Protein AF-A0A420WJ70-F1 (afdb_monomer)

Structure (mmCIF, N/CA/C/O backbone):
data_AF-A0A420WJ70-F1
#
_entry.id   AF-A0A420WJ70-F1
#
loop_
_atom_site.group_PDB
_atom_site.id
_atom_site.type_symbol
_atom_site.label_atom_id
_atom_site.label_alt_id
_atom_site.label_comp_id
_atom_site.label_asym_id
_atom_site.label_entity_id
_atom_site.label_seq_id
_atom_site.pdbx_PDB_ins_code
_atom_site.Cartn_x
_atom_site.Cartn_y
_atom_site.Cartn_z
_atom_site.occupancy
_atom_site.B_iso_or_equiv
_atom_site.auth_seq_id
_atom_site.auth_comp_id
_atom_site.auth_asym_id
_atom_site.auth_atom_id
_atom_site.pdbx_PDB_model_num
ATOM 1 N N . MET A 1 1 ? 88.464 33.696 -73.640 1.00 41.56 1 MET A N 1
ATOM 2 C CA . MET A 1 1 ? 88.488 33.780 -72.164 1.00 41.56 1 MET A CA 1
ATOM 3 C C . MET A 1 1 ? 87.219 33.124 -71.632 1.00 41.56 1 MET A C 1
ATOM 5 O O . MET A 1 1 ? 86.162 33.458 -72.138 1.00 41.56 1 MET A O 1
ATOM 9 N N . ARG A 1 2 ? 87.361 32.257 -70.619 1.00 42.28 2 ARG A N 1
ATOM 10 C CA . ARG A 1 2 ? 86.340 31.774 -69.661 1.00 42.28 2 ARG A CA 1
ATOM 11 C C . ARG A 1 2 ? 85.306 30.688 -70.054 1.00 42.28 2 ARG A C 1
ATOM 13 O O . ARG A 1 2 ? 84.309 30.924 -70.716 1.00 42.28 2 ARG A O 1
ATOM 20 N N . TYR A 1 3 ? 85.628 29.510 -69.516 1.00 51.59 3 TYR A N 1
ATOM 21 C CA . TYR A 1 3 ? 84.867 28.415 -68.893 1.00 51.59 3 TYR A CA 1
ATOM 22 C C . TYR A 1 3 ? 83.420 28.668 -68.387 1.00 51.59 3 TYR A C 1
ATOM 24 O O . TYR A 1 3 ? 83.195 29.685 -67.738 1.00 51.59 3 TYR A O 1
ATOM 32 N N . THR A 1 4 ? 82.561 27.665 -68.692 1.00 59.12 4 THR A N 1
ATOM 33 C CA . THR A 1 4 ? 81.384 26.967 -68.053 1.00 59.12 4 THR A CA 1
ATOM 34 C C . THR A 1 4 ? 80.723 27.545 -66.774 1.00 59.12 4 THR A C 1
ATOM 36 O O . THR A 1 4 ? 81.317 28.453 -66.203 1.00 59.12 4 THR A O 1
ATOM 39 N N . PRO A 1 5 ? 79.586 27.037 -66.208 1.00 64.69 5 PRO A N 1
ATOM 40 C CA . PRO A 1 5 ? 78.731 25.838 -66.461 1.00 64.69 5 PRO A CA 1
ATOM 41 C C . PRO A 1 5 ? 77.197 26.166 -66.431 1.00 64.69 5 PRO A C 1
ATOM 43 O O . PRO A 1 5 ? 76.843 27.337 -66.436 1.00 64.69 5 PRO A O 1
ATOM 46 N N . GLN A 1 6 ? 76.223 25.244 -66.537 1.00 59.66 6 GLN A N 1
ATOM 47 C CA . GLN A 1 6 ? 75.488 24.521 -65.457 1.00 59.66 6 GLN A CA 1
ATOM 48 C C . GLN A 1 6 ? 74.285 23.814 -66.148 1.00 59.66 6 GLN A C 1
ATOM 50 O O . GLN A 1 6 ? 73.616 24.442 -66.963 1.00 59.66 6 GLN A O 1
ATOM 55 N N . MET A 1 7 ? 74.146 22.483 -66.092 1.00 48.78 7 MET A N 1
ATOM 56 C CA . MET A 1 7 ? 73.351 21.691 -65.126 1.00 48.78 7 MET A CA 1
ATOM 57 C C . MET A 1 7 ? 71.828 21.934 -65.181 1.00 48.78 7 MET A C 1
ATOM 59 O O . MET A 1 7 ? 71.351 23.020 -64.876 1.00 48.78 7 MET A O 1
ATOM 63 N N . ASN A 1 8 ? 71.121 20.868 -65.582 1.00 62.47 8 ASN A N 1
ATOM 64 C CA . ASN A 1 8 ? 69.791 20.402 -65.162 1.00 62.47 8 ASN A CA 1
ATOM 65 C C . ASN A 1 8 ? 69.025 21.273 -64.141 1.00 62.47 8 ASN A C 1
ATOM 67 O O . ASN A 1 8 ? 69.579 21.627 -63.109 1.00 62.47 8 ASN A O 1
ATOM 71 N N . GLU A 1 9 ? 67.719 21.476 -64.351 1.00 56.88 9 GLU A N 1
ATOM 72 C CA . GLU A 1 9 ? 66.662 20.840 -63.539 1.00 56.88 9 GLU A CA 1
ATOM 73 C C . GLU A 1 9 ? 65.259 21.432 -63.799 1.00 56.88 9 GLU A C 1
ATOM 75 O O . GLU A 1 9 ? 65.038 22.638 -63.787 1.00 56.88 9 GLU A O 1
ATOM 80 N N . VAL A 1 10 ? 64.308 20.512 -63.997 1.00 58.50 10 VAL A N 1
ATOM 81 C CA . VAL A 1 10 ? 62.991 20.493 -63.341 1.00 58.50 10 VAL A CA 1
ATOM 82 C C . VAL A 1 10 ? 62.084 21.708 -63.579 1.00 58.50 10 VAL A C 1
ATOM 84 O O . VAL A 1 10 ? 62.056 22.670 -62.817 1.00 58.50 10 VAL A O 1
ATOM 87 N N . HIS A 1 11 ? 61.193 21.580 -64.566 1.00 54.12 11 HIS A N 1
ATOM 88 C CA . HIS A 1 11 ? 59.910 22.278 -64.507 1.00 54.12 11 HIS A CA 1
ATOM 89 C C . HIS A 1 11 ? 58.962 21.450 -63.629 1.00 54.12 11 HIS A C 1
ATOM 91 O O . HIS A 1 11 ? 58.308 20.510 -64.083 1.00 54.12 11 HIS A O 1
ATOM 97 N N . SER A 1 12 ? 58.977 21.750 -62.334 1.00 60.62 12 SER A N 1
ATOM 98 C CA . SER A 1 12 ? 58.150 21.143 -61.298 1.00 60.62 12 SER A CA 1
ATOM 99 C C . SER A 1 12 ? 56.678 21.489 -61.519 1.00 60.62 12 SER A C 1
ATOM 101 O O . SER A 1 12 ? 56.218 22.611 -61.316 1.00 60.62 12 SER A O 1
ATOM 103 N N . SER A 1 13 ? 55.920 20.481 -61.934 1.00 54.00 13 SER A N 1
ATOM 104 C CA . SER A 1 13 ? 54.468 20.491 -61.939 1.00 54.00 13 SER A CA 1
ATOM 105 C C . SER A 1 13 ? 53.916 20.587 -60.512 1.00 54.00 13 SER A C 1
ATOM 107 O O . SER A 1 13 ? 54.170 19.719 -59.683 1.00 54.00 13 SER A O 1
ATOM 109 N N . GLN A 1 14 ? 53.081 21.607 -60.311 1.00 61.00 14 GLN A N 1
ATOM 110 C CA . GLN A 1 14 ? 51.854 21.565 -59.513 1.00 61.00 14 GLN A CA 1
ATOM 111 C C . GLN A 1 14 ? 52.014 21.333 -57.998 1.00 61.00 14 GLN A C 1
ATOM 113 O O . GLN A 1 14 ? 51.981 20.216 -57.490 1.00 61.00 14 GLN A O 1
ATOM 118 N N . PHE A 1 15 ? 52.053 22.438 -57.248 1.00 59.31 15 PHE A N 1
ATOM 119 C CA . PHE A 1 15 ? 51.666 22.446 -55.839 1.00 59.31 15 PHE A CA 1
ATOM 120 C C . PHE A 1 15 ? 50.221 21.931 -55.699 1.00 59.31 15 PHE A C 1
ATOM 122 O O . PHE A 1 15 ? 49.286 22.574 -56.175 1.00 59.31 15 PHE A O 1
ATOM 129 N N . ALA A 1 16 ? 50.034 20.788 -55.035 1.00 57.56 16 ALA A N 1
ATOM 130 C CA . ALA A 1 16 ? 48.737 20.312 -54.558 1.00 57.56 16 ALA A CA 1
ATOM 131 C C . ALA A 1 16 ? 48.705 20.414 -53.017 1.00 57.56 16 ALA A C 1
ATOM 133 O O . ALA A 1 16 ? 49.600 19.880 -52.356 1.00 57.56 16 ALA A O 1
ATOM 134 N N . PRO A 1 17 ? 47.723 21.116 -52.422 1.00 54.16 17 PRO A N 1
ATOM 135 C CA . PRO A 1 17 ? 47.683 21.366 -50.987 1.00 54.16 17 PRO A CA 1
ATOM 136 C C . PRO A 1 17 ? 47.175 20.135 -50.222 1.00 54.16 17 PRO A C 1
ATOM 138 O O . PRO A 1 17 ? 46.242 19.474 -50.659 1.00 54.16 17 PRO A O 1
ATOM 141 N N . ILE A 1 18 ? 47.783 19.862 -49.061 1.00 56.94 18 ILE A N 1
ATOM 142 C CA . ILE A 1 18 ? 47.171 19.324 -47.823 1.00 56.94 18 ILE A CA 1
ATOM 143 C C . ILE A 1 18 ? 45.966 18.371 -48.031 1.00 56.94 18 ILE A C 1
ATOM 145 O O . ILE A 1 18 ? 44.888 18.574 -47.478 1.00 56.94 18 ILE A O 1
ATOM 149 N N . ALA A 1 19 ? 46.129 17.297 -48.803 1.00 55.12 19 ALA A N 1
ATOM 150 C CA . ALA A 1 19 ? 45.061 16.319 -49.052 1.00 55.12 19 ALA A CA 1
ATOM 151 C C . ALA A 1 19 ? 45.252 15.002 -48.277 1.00 55.12 19 ALA A C 1
ATOM 153 O O . ALA A 1 19 ? 44.762 13.960 -48.699 1.00 55.12 19 ALA A O 1
ATOM 154 N N . ILE A 1 20 ? 45.968 15.018 -47.146 1.00 54.31 20 ILE A N 1
ATOM 155 C CA . ILE A 1 20 ? 46.227 13.794 -46.358 1.00 54.31 20 ILE A CA 1
ATOM 156 C C . ILE A 1 20 ? 45.190 13.581 -45.232 1.00 54.31 20 ILE A C 1
ATOM 158 O O . ILE A 1 20 ? 45.104 12.494 -44.672 1.00 54.31 20 ILE A O 1
ATOM 162 N N . VAL A 1 21 ? 44.304 14.544 -44.943 1.00 56.72 21 VAL A N 1
ATOM 163 C CA . VAL A 1 21 ? 43.316 14.392 -43.846 1.00 56.72 21 VAL A CA 1
ATOM 164 C C . VAL A 1 21 ? 41.991 13.736 -44.286 1.00 56.72 21 VAL A C 1
ATOM 166 O O . VAL A 1 21 ? 41.242 13.222 -43.460 1.00 56.72 21 VAL A O 1
ATOM 169 N N . SER A 1 22 ? 41.683 13.662 -45.582 1.00 54.38 22 SER A N 1
ATOM 170 C CA . SER A 1 22 ? 40.338 13.282 -46.057 1.00 54.38 22 SER A CA 1
ATOM 171 C C . SER A 1 22 ? 40.152 11.795 -46.402 1.00 54.38 22 SER A C 1
ATOM 173 O O . SER A 1 22 ? 39.109 11.410 -46.929 1.00 54.38 22 SER A O 1
ATOM 175 N N . GLY A 1 23 ? 41.135 10.933 -46.119 1.00 57.59 23 GLY A N 1
ATOM 176 C CA . GLY A 1 23 ? 41.082 9.514 -46.502 1.00 57.59 23 GLY A CA 1
ATOM 177 C C . GLY A 1 23 ? 40.291 8.607 -45.552 1.00 57.59 23 GLY A C 1
ATOM 178 O O . GLY A 1 23 ? 39.759 7.586 -45.984 1.00 57.59 23 GLY A O 1
ATOM 179 N N . PHE A 1 24 ? 40.180 8.970 -44.271 1.00 54.72 24 PHE A N 1
ATOM 180 C CA . PHE A 1 24 ? 39.629 8.077 -43.240 1.00 54.72 24 PHE A CA 1
ATOM 181 C C . PHE A 1 24 ? 38.097 8.181 -43.068 1.00 54.72 24 PHE A C 1
ATOM 183 O O . PHE A 1 24 ? 37.473 7.321 -42.455 1.00 54.72 24 PHE A O 1
ATOM 190 N N . PHE A 1 25 ? 37.457 9.200 -43.655 1.00 54.91 25 PHE A N 1
ATOM 191 C CA . PHE A 1 25 ? 36.035 9.524 -43.445 1.00 54.91 25 PHE A CA 1
ATOM 192 C C . PHE A 1 25 ? 35.078 8.993 -44.528 1.00 54.91 25 PHE A C 1
ATOM 194 O O . PHE A 1 25 ? 33.876 9.229 -44.439 1.00 54.91 25 PHE A O 1
ATOM 201 N N . ARG A 1 26 ? 35.560 8.278 -45.555 1.00 58.81 26 ARG A N 1
ATOM 202 C CA . ARG A 1 26 ? 34.745 8.005 -46.756 1.00 58.81 26 ARG A CA 1
ATOM 203 C C . ARG A 1 26 ? 33.598 7.002 -46.554 1.00 58.81 26 ARG A C 1
ATOM 205 O O . ARG A 1 26 ? 32.591 7.124 -47.241 1.00 58.81 26 ARG A O 1
ATOM 212 N N . ASN A 1 27 ? 33.697 6.068 -45.600 1.00 58.16 27 ASN A N 1
ATOM 213 C CA . ASN A 1 27 ? 32.691 5.001 -45.430 1.00 58.16 27 ASN A CA 1
ATOM 214 C C . ASN A 1 27 ? 32.088 4.893 -44.019 1.00 58.16 27 ASN A C 1
ATOM 216 O O . ASN A 1 27 ? 31.221 4.045 -43.792 1.00 58.16 27 ASN A O 1
ATOM 220 N N . VAL A 1 28 ? 32.486 5.746 -43.071 1.00 63.75 28 VAL A N 1
ATOM 221 C CA . VAL A 1 28 ? 31.776 5.827 -41.790 1.00 63.75 28 VAL A CA 1
ATOM 222 C C . VAL A 1 28 ? 30.488 6.591 -42.040 1.00 63.75 28 VAL A C 1
ATOM 224 O O . VAL A 1 28 ? 30.491 7.793 -42.300 1.00 63.75 28 VAL A O 1
ATOM 227 N N . ARG A 1 29 ? 29.363 5.878 -41.975 1.00 75.19 29 ARG A N 1
ATOM 228 C CA . ARG A 1 29 ? 28.033 6.483 -42.002 1.00 75.19 29 ARG A CA 1
ATOM 229 C C . ARG A 1 29 ? 27.813 7.167 -40.653 1.00 75.19 29 ARG A C 1
ATOM 231 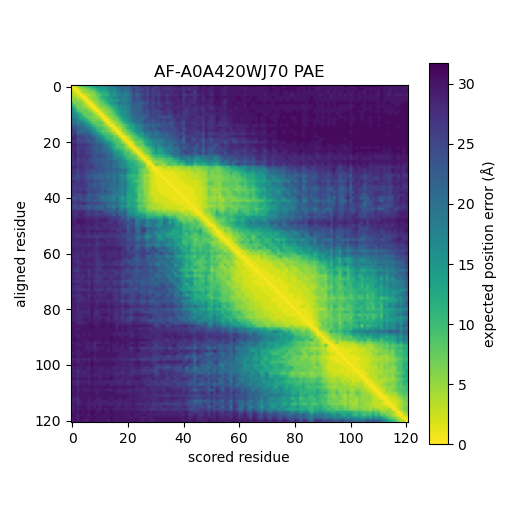O O . ARG A 1 29 ? 27.080 6.658 -39.819 1.00 75.19 29 ARG A O 1
ATOM 238 N N . TRP A 1 30 ? 28.458 8.311 -40.436 1.00 83.62 30 TRP A N 1
ATOM 239 C CA . TRP A 1 30 ? 28.259 9.205 -39.291 1.00 83.62 30 TRP A CA 1
ATOM 240 C C . TRP A 1 30 ? 26.804 9.339 -38.824 1.00 83.62 30 TRP A C 1
ATOM 242 O O . TRP A 1 30 ? 26.588 9.260 -37.616 1.00 83.62 30 TRP A O 1
ATOM 252 N N . PRO A 1 31 ? 25.792 9.440 -39.714 1.00 84.50 31 PRO A N 1
ATOM 253 C CA . PRO A 1 31 ? 24.398 9.420 -39.273 1.00 84.50 31 PRO A CA 1
ATOM 254 C C . PRO A 1 31 ? 24.001 8.133 -38.536 1.00 84.50 31 PRO A C 1
ATOM 256 O O . PRO A 1 31 ? 23.274 8.201 -37.556 1.00 84.50 31 PRO A O 1
ATOM 259 N N . VAL A 1 32 ? 24.496 6.964 -38.952 1.00 88.19 32 VAL A N 1
ATOM 260 C CA . VAL A 1 32 ? 24.205 5.678 -38.293 1.00 88.19 32 VAL A CA 1
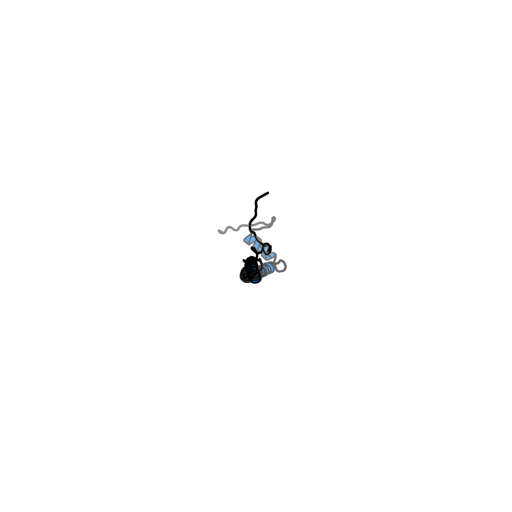ATOM 261 C C . VAL A 1 32 ? 24.803 5.644 -36.890 1.00 88.19 32 VAL A C 1
ATOM 263 O O . VAL A 1 32 ? 24.119 5.255 -35.951 1.00 88.19 32 VAL A O 1
ATOM 266 N N . LEU A 1 33 ? 26.045 6.107 -36.724 1.00 89.62 33 LEU A N 1
ATOM 267 C CA . LEU A 1 33 ? 26.672 6.182 -35.402 1.00 89.62 33 LEU A CA 1
ATOM 268 C C . LEU A 1 33 ? 25.959 7.182 -34.487 1.00 89.62 33 LEU A C 1
ATOM 270 O O . LEU A 1 33 ? 25.727 6.877 -33.323 1.00 89.62 33 LEU A O 1
ATOM 274 N N . ALA A 1 34 ? 25.564 8.344 -35.010 1.00 90.25 34 ALA A N 1
ATOM 275 C CA . ALA A 1 34 ? 24.806 9.332 -34.247 1.00 90.25 34 ALA A CA 1
ATOM 276 C C . ALA A 1 34 ? 23.451 8.774 -33.781 1.00 90.25 34 ALA A C 1
ATOM 278 O O . ALA A 1 34 ? 23.089 8.922 -32.615 1.00 90.25 34 ALA A O 1
ATOM 279 N N . ILE A 1 35 ? 22.737 8.074 -34.670 1.00 91.50 35 ILE A N 1
ATOM 280 C CA . ILE A 1 35 ? 21.461 7.425 -34.357 1.00 91.50 35 ILE A CA 1
ATOM 281 C C . ILE A 1 35 ? 21.654 6.310 -33.322 1.00 91.50 35 ILE A C 1
ATOM 283 O O . ILE A 1 35 ? 20.914 6.262 -32.343 1.00 91.50 35 ILE A O 1
ATOM 287 N N . CYS A 1 36 ? 22.661 5.445 -33.478 1.00 93.56 36 CYS A N 1
ATOM 288 C CA . CYS A 1 36 ? 22.959 4.400 -32.495 1.00 93.56 36 CYS A CA 1
ATOM 289 C C . CYS A 1 36 ? 23.255 4.985 -31.110 1.00 93.56 36 CYS A C 1
ATOM 291 O O . CYS A 1 36 ? 22.683 4.528 -30.123 1.00 93.56 36 CYS A O 1
ATOM 293 N N . THR A 1 37 ? 24.095 6.017 -31.027 1.00 93.50 37 THR A N 1
ATOM 294 C CA . THR A 1 37 ? 24.415 6.681 -29.756 1.00 93.50 37 THR A CA 1
ATOM 295 C C . THR A 1 37 ? 23.180 7.323 -29.126 1.00 93.50 37 THR A C 1
ATOM 297 O O . THR A 1 37 ? 22.977 7.193 -27.921 1.00 93.50 37 THR A O 1
ATOM 300 N N . LEU A 1 38 ? 22.314 7.952 -29.929 1.00 93.50 38 LEU A N 1
ATOM 301 C CA . LEU A 1 38 ? 21.043 8.506 -29.458 1.00 93.50 38 LEU A CA 1
ATOM 302 C C . LEU A 1 38 ? 20.128 7.417 -28.883 1.00 93.50 38 LEU A C 1
ATOM 304 O O . LEU A 1 38 ? 19.569 7.605 -27.805 1.00 93.50 38 LEU A O 1
ATOM 308 N N . TYR A 1 39 ? 19.997 6.274 -29.562 1.00 92.44 39 TYR A N 1
ATOM 309 C CA . TYR A 1 39 ? 19.190 5.154 -29.070 1.00 92.44 39 TYR A CA 1
ATOM 310 C C . TYR A 1 39 ? 19.741 4.565 -27.774 1.00 92.44 39 TYR A C 1
ATOM 312 O O . TYR A 1 39 ? 18.962 4.278 -26.871 1.00 92.44 39 TYR A O 1
ATOM 320 N N . VAL A 1 40 ? 21.062 4.418 -27.650 1.00 92.88 40 VAL A N 1
ATOM 321 C CA . VAL A 1 40 ? 21.695 3.946 -26.408 1.00 92.88 40 VAL A CA 1
ATOM 322 C C . VAL A 1 40 ? 21.446 4.931 -25.266 1.00 92.88 40 VAL A C 1
ATOM 324 O O . VAL A 1 40 ? 21.059 4.518 -24.175 1.00 92.88 40 VAL A O 1
ATOM 327 N N . TYR A 1 41 ? 21.607 6.231 -25.523 1.00 88.56 41 TYR A N 1
ATOM 328 C CA . TYR A 1 41 ? 21.338 7.284 -24.544 1.00 88.56 41 TYR A CA 1
ATOM 329 C C . TYR A 1 41 ? 19.871 7.284 -24.093 1.00 88.56 41 TYR A C 1
ATOM 331 O O . TYR A 1 41 ? 19.584 7.321 -22.894 1.00 88.56 41 TYR A O 1
ATOM 339 N N . LEU A 1 42 ? 18.943 7.180 -25.047 1.00 87.81 42 LEU A N 1
ATOM 340 C CA . LEU A 1 42 ? 17.514 7.136 -24.766 1.00 87.81 42 LEU A CA 1
ATOM 341 C C . LEU A 1 42 ? 17.126 5.857 -24.019 1.00 87.81 42 LEU A C 1
ATOM 343 O O . LEU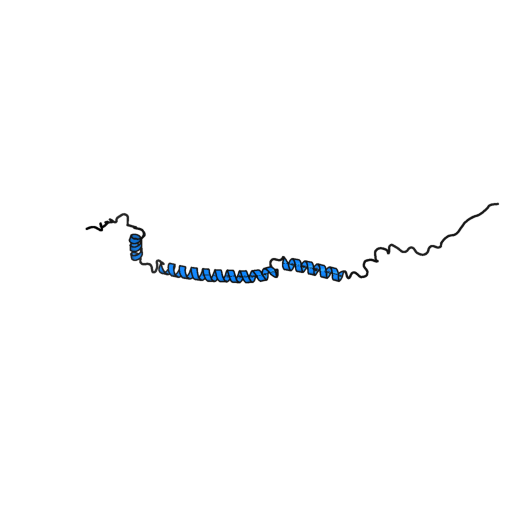 A 1 42 ? 16.355 5.937 -23.072 1.00 87.81 42 LEU A O 1
ATOM 347 N N . ALA A 1 43 ? 17.674 4.699 -24.395 1.00 85.06 43 ALA A N 1
ATOM 348 C CA . ALA A 1 43 ? 17.431 3.434 -23.708 1.00 85.06 43 ALA A CA 1
ATOM 349 C C . ALA A 1 43 ? 17.923 3.488 -22.255 1.00 85.06 43 ALA A C 1
ATOM 351 O O . ALA A 1 43 ? 17.175 3.142 -21.346 1.00 85.06 43 ALA A O 1
ATOM 352 N N . PHE A 1 44 ? 19.136 3.998 -22.018 1.00 84.69 44 PHE A N 1
ATOM 353 C CA . PHE A 1 44 ? 19.659 4.204 -20.667 1.00 84.69 44 PHE A CA 1
ATOM 354 C C . PHE A 1 44 ? 18.725 5.094 -19.833 1.00 84.69 44 PHE A C 1
ATOM 356 O O . PHE A 1 44 ? 18.295 4.704 -18.749 1.00 84.69 44 PHE A O 1
ATOM 363 N N . HIS A 1 45 ? 18.322 6.251 -20.364 1.00 81.00 45 HIS A N 1
ATOM 364 C CA . HIS A 1 45 ? 17.424 7.160 -19.649 1.00 81.00 45 HIS A CA 1
ATOM 365 C C . HIS A 1 45 ? 15.991 6.629 -19.491 1.00 81.00 45 HIS A C 1
ATOM 367 O O . HIS A 1 45 ? 15.360 6.898 -18.470 1.00 81.00 45 HIS A O 1
ATOM 373 N N . ALA A 1 46 ? 15.482 5.848 -20.444 1.00 76.75 46 ALA A N 1
ATOM 374 C CA . ALA A 1 46 ? 14.183 5.184 -20.344 1.00 76.75 46 ALA A CA 1
ATOM 375 C C . ALA A 1 46 ? 14.172 4.090 -19.265 1.00 76.75 46 ALA A C 1
ATOM 377 O O . ALA A 1 46 ? 13.118 3.791 -18.711 1.00 76.75 46 ALA A O 1
ATOM 378 N N . LEU A 1 47 ? 15.331 3.508 -18.941 1.00 68.31 47 LEU A N 1
ATOM 379 C CA . LEU A 1 47 ? 15.481 2.568 -17.830 1.00 68.31 47 LEU A CA 1
ATOM 380 C C . LEU A 1 47 ? 15.734 3.283 -16.491 1.00 68.31 47 LEU A C 1
ATOM 382 O O . LEU A 1 47 ? 15.283 2.797 -15.458 1.00 68.31 47 LEU A O 1
ATOM 386 N N . SER A 1 48 ? 16.424 4.430 -16.494 1.00 67.94 48 SER A N 1
ATOM 387 C CA . SER A 1 48 ? 16.822 5.160 -15.276 1.00 67.94 48 SER A CA 1
ATOM 388 C C . SER A 1 48 ? 15.869 6.281 -14.831 1.00 67.94 48 SER A C 1
ATOM 390 O O . SER A 1 48 ? 16.090 6.885 -13.783 1.00 67.94 48 SER A O 1
ATOM 392 N N . GLY A 1 49 ? 14.823 6.595 -15.597 1.00 59.91 49 GLY A N 1
ATOM 393 C CA . GLY A 1 49 ? 13.841 7.624 -15.242 1.00 59.91 49 GLY A CA 1
ATOM 394 C C . GLY A 1 49 ? 12.770 7.144 -14.253 1.00 59.91 49 GLY A C 1
ATOM 395 O O . GLY A 1 49 ? 12.375 5.981 -14.258 1.00 59.91 49 GLY A O 1
ATOM 396 N N . SER A 1 50 ? 12.209 8.068 -13.464 1.00 58.41 50 SER A N 1
ATOM 397 C CA . SER A 1 50 ? 11.059 7.821 -12.569 1.00 58.41 50 SER A CA 1
ATOM 398 C C . SER A 1 50 ? 9.787 7.341 -13.289 1.00 58.41 50 SER A C 1
ATOM 400 O O . SER A 1 50 ? 8.878 6.825 -12.646 1.00 58.41 50 SER A O 1
ATOM 402 N N . GLN A 1 51 ? 9.728 7.481 -14.615 1.00 60.88 51 GLN A N 1
ATOM 403 C CA . GLN A 1 51 ? 8.658 6.993 -15.499 1.00 60.88 51 GLN A CA 1
ATOM 404 C C . GLN A 1 51 ? 9.124 5.824 -16.389 1.00 60.88 51 GLN A C 1
ATOM 406 O O . GLN A 1 51 ? 8.487 5.503 -17.389 1.00 60.88 51 GLN A O 1
ATOM 411 N N . GLY A 1 52 ? 10.280 5.226 -16.087 1.00 67.38 52 GLY A N 1
ATOM 412 C CA . GLY A 1 52 ? 10.838 4.137 -16.878 1.00 67.38 52 GLY A CA 1
ATOM 413 C C . GLY A 1 52 ? 9.996 2.865 -16.812 1.00 67.38 52 GLY A C 1
ATOM 414 O O . GLY A 1 52 ? 9.251 2.650 -15.856 1.00 67.38 52 GLY A O 1
ATOM 415 N N . VAL A 1 53 ? 10.155 1.983 -17.804 1.00 62.12 53 VAL A N 1
ATOM 416 C CA . VAL A 1 53 ? 9.411 0.707 -17.918 1.00 62.12 53 VAL A CA 1
ATOM 417 C C . VAL A 1 53 ? 9.507 -0.132 -16.635 1.00 62.12 53 VAL A C 1
ATOM 419 O O . VAL A 1 53 ? 8.531 -0.743 -16.212 1.00 62.12 53 VAL A O 1
ATOM 422 N N . VAL A 1 54 ? 10.661 -0.100 -15.961 1.00 65.00 54 VAL A N 1
ATOM 423 C CA . VAL A 1 54 ? 10.883 -0.776 -14.670 1.00 65.00 54 VAL A CA 1
ATOM 424 C C . VAL A 1 54 ? 9.996 -0.195 -13.566 1.00 65.00 54 VAL A C 1
ATOM 426 O O . VAL A 1 54 ? 9.456 -0.934 -12.745 1.00 65.00 54 VAL A O 1
ATOM 429 N N . ASN A 1 55 ? 9.821 1.128 -13.540 1.00 61.09 55 ASN A N 1
ATOM 430 C CA . ASN A 1 55 ? 8.981 1.774 -12.540 1.00 61.09 55 ASN A CA 1
ATOM 431 C C . ASN A 1 55 ? 7.489 1.581 -12.842 1.00 61.09 55 ASN A C 1
ATOM 433 O O . ASN A 1 55 ? 6.707 1.463 -11.910 1.00 61.09 55 ASN A O 1
ATOM 437 N N . TRP A 1 56 ? 7.100 1.469 -14.117 1.00 61.00 56 TRP A N 1
ATOM 438 C CA . TRP A 1 56 ? 5.727 1.137 -14.514 1.00 61.00 56 TRP A CA 1
ATOM 439 C C . TRP A 1 56 ? 5.283 -0.234 -13.976 1.00 61.00 56 TRP A C 1
ATOM 441 O O . TRP A 1 56 ? 4.249 -0.315 -13.320 1.00 61.00 56 TRP A O 1
ATOM 451 N N . VAL A 1 57 ? 6.119 -1.271 -14.112 1.00 64.56 57 VAL A N 1
ATOM 452 C CA . VAL A 1 57 ? 5.845 -2.607 -13.536 1.00 64.56 57 VAL A CA 1
ATOM 453 C C . VAL A 1 57 ? 5.729 -2.554 -12.005 1.00 64.56 57 VAL A C 1
ATOM 455 O O . VAL A 1 57 ? 4.854 -3.183 -11.408 1.00 64.56 57 VAL A O 1
ATOM 458 N N . ASN A 1 58 ? 6.582 -1.762 -11.351 1.00 62.81 58 ASN A N 1
ATOM 459 C CA . ASN A 1 58 ? 6.541 -1.601 -9.897 1.00 62.81 58 ASN A CA 1
ATOM 460 C C . ASN A 1 58 ? 5.352 -0.752 -9.413 1.00 62.81 58 ASN A C 1
ATOM 462 O O . ASN A 1 58 ? 4.900 -0.936 -8.282 1.00 62.81 58 ASN A O 1
ATOM 466 N N . ASN A 1 59 ? 4.857 0.180 -10.229 1.00 61.28 59 ASN A N 1
ATOM 467 C CA . ASN A 1 59 ? 3.748 1.064 -9.874 1.00 61.28 59 ASN A CA 1
ATOM 468 C C . ASN A 1 59 ? 2.407 0.327 -9.868 1.00 61.28 59 ASN A C 1
ATOM 470 O O . ASN A 1 59 ? 1.625 0.570 -8.953 1.00 61.28 59 ASN A O 1
ATOM 474 N N . ASP A 1 60 ? 2.179 -0.618 -10.783 1.00 63.75 60 ASP A N 1
ATOM 475 C CA . ASP A 1 60 ? 0.964 -1.451 -10.767 1.00 63.75 60 ASP A CA 1
ATOM 476 C C . ASP A 1 60 ? 0.887 -2.306 -9.499 1.00 63.75 60 ASP A C 1
ATOM 478 O O . ASP A 1 60 ? -0.117 -2.302 -8.787 1.00 63.75 60 ASP A O 1
ATOM 482 N N . THR A 1 61 ? 2.001 -2.946 -9.131 1.00 67.81 61 THR A N 1
ATOM 483 C CA . THR A 1 61 ? 2.064 -3.760 -7.905 1.00 67.81 61 THR A CA 1
ATOM 484 C C . THR A 1 61 ? 1.838 -2.903 -6.653 1.00 67.81 61 THR A C 1
ATOM 486 O O . THR A 1 61 ? 1.177 -3.315 -5.700 1.00 67.81 61 THR A O 1
ATOM 489 N N . ARG A 1 62 ? 2.376 -1.676 -6.629 1.00 69.69 62 ARG A N 1
ATOM 490 C CA . ARG A 1 62 ? 2.180 -0.746 -5.507 1.00 69.69 62 ARG A CA 1
ATOM 491 C C . ARG A 1 62 ? 0.746 -0.236 -5.432 1.00 69.69 62 ARG A C 1
ATOM 493 O O . ARG A 1 62 ? 0.234 -0.116 -4.323 1.00 69.69 62 ARG A O 1
ATOM 500 N N . ALA A 1 63 ? 0.114 0.048 -6.567 1.00 75.94 63 ALA A N 1
ATOM 501 C CA . ALA A 1 63 ? -1.275 0.483 -6.617 1.00 75.94 63 ALA A CA 1
ATOM 502 C C . ALA A 1 63 ? -2.210 -0.591 -6.044 1.00 75.94 63 ALA A C 1
ATOM 504 O O . ALA A 1 63 ? -3.034 -0.281 -5.186 1.00 75.94 63 ALA A O 1
ATOM 505 N N . GLU A 1 64 ? -2.010 -1.857 -6.416 1.00 77.50 64 GLU A N 1
ATOM 506 C CA . GLU A 1 64 ? -2.803 -2.980 -5.904 1.00 77.50 64 GLU A CA 1
ATOM 507 C C . GLU A 1 64 ? -2.623 -3.181 -4.388 1.00 77.50 64 GLU A C 1
ATOM 509 O O . GLU A 1 64 ? -3.598 -3.305 -3.643 1.00 77.50 64 GLU A O 1
ATOM 514 N N . ILE A 1 65 ? -1.381 -3.118 -3.890 1.00 81.88 65 ILE A N 1
ATOM 515 C CA . ILE A 1 65 ? -1.094 -3.224 -2.449 1.00 81.88 65 ILE A CA 1
ATOM 516 C C . ILE A 1 65 ? -1.730 -2.066 -1.670 1.00 81.88 65 ILE A C 1
ATOM 518 O O . ILE A 1 65 ? -2.273 -2.273 -0.581 1.00 81.88 65 ILE A O 1
ATOM 522 N N . LEU A 1 66 ? -1.640 -0.838 -2.187 1.00 81.88 66 LEU A N 1
ATOM 523 C CA . LEU A 1 66 ? -2.228 0.333 -1.537 1.00 81.88 66 LEU A CA 1
ATOM 524 C C . LEU A 1 66 ? -3.755 0.251 -1.524 1.00 81.88 66 LEU A C 1
ATOM 526 O O . LEU A 1 66 ? -4.353 0.573 -0.499 1.00 81.88 66 LEU A O 1
ATOM 530 N N . GLN A 1 67 ? -4.368 -0.232 -2.605 1.00 84.94 67 GLN A N 1
ATOM 531 C CA . GLN A 1 67 ? -5.811 -0.432 -2.674 1.00 84.94 67 GLN A CA 1
ATOM 532 C C . GLN A 1 67 ? -6.276 -1.465 -1.641 1.00 84.94 67 GLN A C 1
ATOM 534 O O . GLN A 1 67 ? -7.160 -1.177 -0.841 1.00 84.94 67 GLN A O 1
ATOM 539 N N . SER A 1 68 ? -5.602 -2.615 -1.555 1.00 87.25 68 SER A N 1
ATOM 540 C CA . SER A 1 68 ? -5.919 -3.642 -0.553 1.00 87.25 68 SER A CA 1
ATOM 541 C C . SER A 1 68 ? -5.782 -3.126 0.888 1.00 87.25 68 SER A C 1
ATOM 543 O O . SER A 1 68 ? -6.609 -3.433 1.751 1.00 87.25 68 SER A O 1
ATOM 545 N N . ARG A 1 69 ? -4.769 -2.293 1.166 1.00 86.38 69 ARG A N 1
ATOM 546 C CA . ARG A 1 69 ? -4.621 -1.631 2.474 1.00 86.38 69 ARG A CA 1
ATOM 547 C C . ARG A 1 69 ? -5.740 -0.635 2.752 1.00 86.38 69 ARG A C 1
ATOM 549 O O . ARG A 1 69 ? -6.213 -0.587 3.885 1.00 86.38 69 ARG A O 1
ATOM 556 N N . LEU A 1 70 ? -6.153 0.148 1.757 1.00 90.06 70 LEU A N 1
ATOM 557 C CA . LEU A 1 70 ? -7.274 1.078 1.897 1.00 90.06 70 LEU A CA 1
ATOM 558 C C . LEU A 1 70 ? -8.573 0.337 2.198 1.00 90.06 70 LEU A C 1
ATOM 560 O O . LEU A 1 70 ? -9.283 0.727 3.124 1.00 90.06 70 LEU A O 1
ATOM 564 N N . ASP A 1 71 ? -8.850 -0.749 1.484 1.00 91.69 71 ASP A N 1
ATOM 565 C CA . ASP A 1 71 ? -10.062 -1.541 1.684 1.00 91.69 71 ASP A CA 1
ATOM 566 C C . ASP A 1 71 ? -10.081 -2.147 3.095 1.00 91.69 71 ASP A C 1
ATOM 568 O O . ASP A 1 71 ? -11.075 -2.050 3.817 1.00 91.69 71 ASP A O 1
ATOM 572 N N . ASN A 1 72 ? -8.946 -2.690 3.545 1.00 91.56 72 ASN A N 1
ATOM 573 C CA . ASN A 1 72 ? -8.819 -3.247 4.887 1.00 91.56 72 ASN A CA 1
ATOM 574 C C . ASN A 1 72 ? -9.008 -2.186 5.984 1.00 91.56 72 ASN A C 1
ATOM 576 O O . ASN A 1 72 ? -9.759 -2.410 6.934 1.00 91.56 72 ASN A O 1
ATOM 580 N N . LEU A 1 73 ? -8.372 -1.020 5.846 1.00 90.50 73 LEU A N 1
ATOM 581 C CA . LEU A 1 73 ? -8.527 0.082 6.799 1.00 90.50 73 LEU A CA 1
ATOM 582 C C . LEU A 1 73 ? -9.950 0.640 6.802 1.00 90.50 73 LEU A C 1
ATOM 584 O O . LEU A 1 73 ? -10.462 0.991 7.861 1.00 90.50 73 LEU A O 1
ATOM 588 N N . THR A 1 74 ? -10.608 0.682 5.647 1.00 92.19 74 THR A N 1
ATOM 589 C CA . THR A 1 74 ? -12.001 1.125 5.537 1.00 92.19 74 THR A CA 1
ATOM 590 C C . THR A 1 74 ? -12.935 0.172 6.275 1.00 92.19 74 THR A C 1
ATOM 592 O O . THR A 1 74 ? -13.784 0.626 7.039 1.00 92.19 74 THR A O 1
ATOM 595 N N . LEU A 1 75 ? -12.732 -1.141 6.137 1.00 92.12 75 LEU A N 1
ATOM 596 C CA . LEU A 1 75 ? -13.484 -2.140 6.903 1.00 92.12 75 LEU A CA 1
ATOM 597 C C . LEU A 1 75 ? -13.235 -2.018 8.411 1.00 92.12 75 LEU A C 1
ATOM 599 O O . LEU A 1 75 ? -14.181 -2.039 9.196 1.00 92.12 75 LEU A O 1
ATOM 603 N N . GLN A 1 76 ? -11.979 -1.844 8.834 1.00 90.62 76 GLN A N 1
ATOM 604 C CA . GLN A 1 76 ? -11.656 -1.627 10.249 1.00 90.62 76 GLN A CA 1
ATOM 605 C C . GLN A 1 76 ? -12.326 -0.364 10.796 1.00 90.62 76 GLN A C 1
ATOM 607 O O . GLN A 1 76 ? -12.875 -0.386 11.899 1.00 90.62 76 GLN A O 1
ATOM 612 N N . LYS A 1 77 ? -12.315 0.720 10.012 1.00 91.88 77 LYS A N 1
ATOM 613 C CA . LYS A 1 77 ? -12.980 1.975 10.351 1.00 91.88 77 LYS A CA 1
ATOM 614 C C . LYS A 1 77 ? -14.481 1.761 10.528 1.00 91.88 77 LYS A C 1
ATOM 616 O O . LYS A 1 77 ? -14.992 2.139 11.567 1.00 91.88 77 LYS A O 1
ATOM 621 N N . GLN A 1 78 ? -15.157 1.091 9.595 1.00 91.62 78 GLN A N 1
ATOM 622 C CA . GLN A 1 78 ? -16.596 0.814 9.691 1.00 91.62 78 GLN A CA 1
ATOM 623 C C . GLN A 1 78 ? -16.957 -0.008 10.933 1.00 91.62 78 GLN A C 1
ATOM 625 O O . GLN A 1 78 ? -17.925 0.298 11.623 1.00 91.62 78 GLN A O 1
ATOM 630 N N . VAL A 1 79 ? -16.161 -1.031 1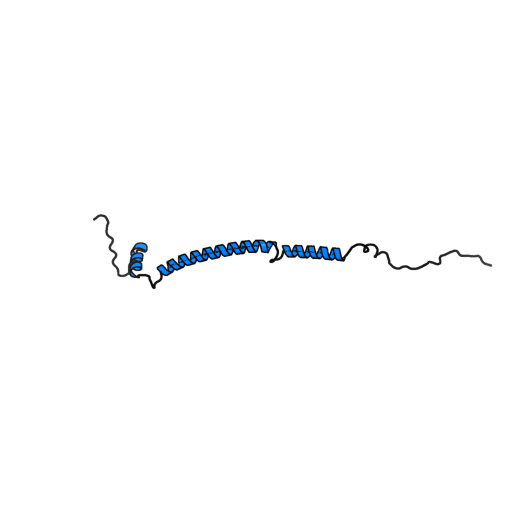1.260 1.00 90.75 79 VAL A N 1
ATOM 631 C CA . VAL A 1 79 ? -16.367 -1.829 12.479 1.00 90.75 79 VAL A CA 1
ATOM 632 C C . VAL A 1 79 ? -16.189 -0.973 13.731 1.00 90.75 79 VAL A C 1
ATOM 634 O O . VAL A 1 79 ? -16.931 -1.133 14.700 1.00 90.75 79 VAL A O 1
ATOM 637 N N . LEU A 1 80 ? -15.197 -0.082 13.738 1.00 88.56 80 LEU A N 1
ATOM 638 C CA . LEU A 1 80 ? -14.960 0.806 14.868 1.00 88.56 80 LEU A CA 1
ATOM 639 C C . LEU A 1 80 ? -16.044 1.882 14.975 1.00 88.56 80 LEU A C 1
ATOM 641 O O . LEU A 1 80 ? -16.499 2.153 16.077 1.00 88.56 80 LEU A O 1
ATOM 645 N N . GLU A 1 81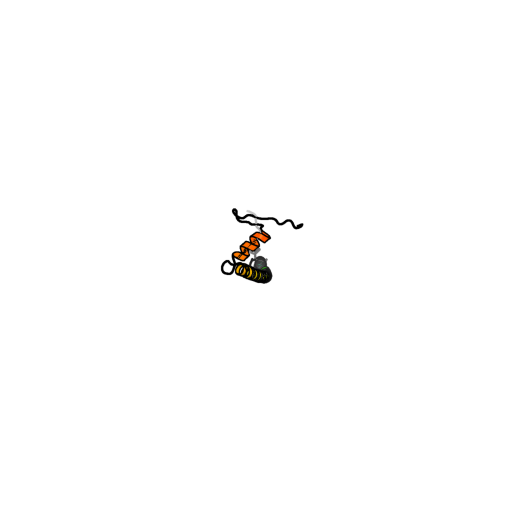 ? -16.502 2.432 13.854 1.00 87.31 81 GLU A N 1
ATOM 646 C CA . GLU A 1 81 ? -17.611 3.385 13.784 1.00 87.31 81 GLU A CA 1
ATOM 647 C C . GLU A 1 81 ? -18.901 2.762 14.310 1.00 87.31 81 GLU A C 1
ATOM 649 O O . GLU A 1 81 ? -19.526 3.360 15.172 1.00 87.31 81 GLU A O 1
ATOM 654 N N . ALA A 1 82 ? -19.231 1.526 13.926 1.00 84.62 82 ALA A N 1
ATOM 655 C CA . ALA A 1 82 ? -20.394 0.820 14.467 1.00 84.62 82 ALA A CA 1
ATOM 656 C C . ALA A 1 82 ? -20.306 0.612 15.992 1.00 84.62 82 ALA A C 1
ATOM 658 O O . ALA A 1 82 ? -21.304 0.713 16.702 1.00 84.62 82 ALA A O 1
ATOM 659 N N . LYS A 1 83 ? -19.103 0.344 16.522 1.00 81.81 83 LYS A N 1
ATOM 660 C CA . LYS A 1 83 ? -18.878 0.240 17.975 1.00 81.81 83 LYS A CA 1
ATOM 661 C C . LYS A 1 83 ? -18.993 1.589 18.673 1.00 81.81 83 LYS A C 1
ATOM 663 O O . LYS A 1 83 ? -19.538 1.655 19.766 1.00 81.81 83 LYS A O 1
ATOM 668 N N . VAL A 1 84 ? -18.454 2.644 18.068 1.00 83.94 84 VAL A N 1
ATOM 669 C CA . VAL A 1 84 ? -18.519 4.008 18.603 1.00 83.94 84 VAL A CA 1
ATOM 670 C C . VAL A 1 84 ? -19.951 4.527 18.568 1.00 83.94 84 VAL A C 1
ATOM 672 O O . VAL A 1 84 ? -20.372 5.145 19.532 1.00 83.94 84 VAL A O 1
ATOM 675 N N . GLU A 1 85 ? -20.711 4.235 17.517 1.00 80.12 85 GLU A N 1
ATOM 676 C CA . GLU A 1 85 ? -22.128 4.579 17.401 1.00 80.12 85 GLU A CA 1
ATOM 677 C C . GLU A 1 85 ? -22.962 3.856 18.464 1.00 80.12 85 GLU A C 1
ATOM 679 O O . GLU A 1 85 ? -23.740 4.496 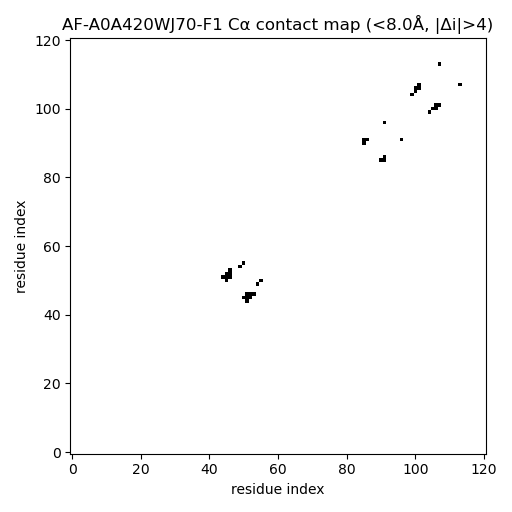19.168 1.00 80.12 85 GLU A O 1
ATOM 684 N N . ALA A 1 86 ? -22.702 2.563 18.688 1.00 73.62 86 ALA A N 1
ATOM 685 C CA . ALA A 1 86 ? -23.297 1.808 19.794 1.00 73.62 86 ALA A CA 1
ATOM 686 C C . ALA A 1 86 ? -22.912 2.347 21.188 1.00 73.62 86 ALA A C 1
ATOM 688 O O . ALA A 1 86 ? -23.639 2.127 22.153 1.00 73.62 86 ALA A O 1
ATOM 689 N N . LEU A 1 87 ? -21.776 3.042 21.299 1.00 72.19 87 LEU A N 1
ATOM 690 C CA . LEU A 1 87 ? -21.303 3.712 22.515 1.00 72.19 87 LEU A CA 1
ATOM 691 C C . LEU A 1 87 ? -21.591 5.223 22.507 1.00 72.19 87 LEU A C 1
ATOM 693 O O . LEU A 1 87 ? -21.100 5.940 23.378 1.00 72.19 87 LEU A O 1
ATOM 697 N N . SER A 1 88 ? -22.316 5.741 21.515 1.00 70.94 88 SER A N 1
ATOM 698 C CA . SER A 1 88 ? -22.532 7.177 21.381 1.00 70.94 88 SER A CA 1
ATOM 699 C C . SER A 1 88 ? -23.617 7.643 22.347 1.00 70.94 88 SER A C 1
ATOM 701 O O . SER A 1 88 ? -24.625 6.973 22.558 1.00 70.94 88 SER A O 1
ATOM 703 N N . VAL A 1 89 ? -23.392 8.816 22.939 1.00 60.62 89 VAL A N 1
ATOM 704 C CA . VAL A 1 89 ? -24.195 9.419 24.019 1.00 60.62 89 VAL A CA 1
ATOM 705 C C . VAL A 1 89 ? -25.685 9.561 23.671 1.00 60.62 89 VAL A C 1
ATOM 707 O O . VAL A 1 89 ? -26.514 9.631 24.568 1.00 60.62 89 VAL A O 1
ATOM 710 N N . GLU A 1 90 ? -26.042 9.561 22.386 1.00 61.97 90 GLU A N 1
ATOM 711 C CA . GLU A 1 90 ? -27.432 9.661 21.928 1.00 61.97 90 GLU A CA 1
ATOM 712 C C . GLU A 1 90 ? -28.232 8.352 22.110 1.00 61.97 90 GLU A C 1
ATOM 714 O O . GLU A 1 90 ? -29.453 8.393 22.252 1.00 61.97 90 GLU A O 1
ATOM 719 N N . GLN A 1 91 ? -27.555 7.197 22.186 1.00 58.41 91 GLN A N 1
ATOM 720 C CA . GLN A 1 91 ? -28.139 5.887 22.525 1.00 58.41 91 GLN A CA 1
ATOM 721 C C . GLN A 1 91 ? -27.618 5.297 23.850 1.00 58.41 91 GLN A C 1
ATOM 723 O O . GLN A 1 91 ? -28.100 4.247 24.280 1.00 58.41 91 GLN A O 1
ATOM 728 N N . LEU A 1 92 ? -26.629 5.926 24.486 1.00 68.12 92 LEU A N 1
ATOM 729 C CA . LEU A 1 92 ? -25.944 5.384 25.657 1.00 68.12 92 LEU A CA 1
ATOM 730 C C . LEU A 1 92 ? -26.704 5.697 26.951 1.00 68.12 92 LEU A C 1
ATOM 732 O O . LEU A 1 92 ? -26.810 6.851 27.364 1.00 68.12 92 LEU A O 1
ATOM 736 N N . ASP A 1 93 ? -27.191 4.651 27.612 1.00 74.50 93 ASP A N 1
ATOM 737 C CA . ASP A 1 93 ? -27.860 4.743 28.908 1.00 74.50 93 ASP A CA 1
ATOM 738 C C . ASP A 1 93 ? -26.852 5.079 30.026 1.00 74.50 93 ASP A C 1
ATOM 740 O O . ASP A 1 93 ? -25.904 4.330 30.289 1.00 74.50 93 ASP A O 1
ATOM 744 N N . ILE A 1 94 ? -27.050 6.229 30.677 1.00 79.88 94 ILE A N 1
ATOM 745 C CA . ILE A 1 94 ? -26.197 6.724 31.767 1.00 79.88 94 ILE A CA 1
ATOM 746 C C . ILE A 1 94 ? -26.242 5.770 32.969 1.00 79.88 94 ILE A C 1
ATOM 748 O O . ILE A 1 94 ? -25.224 5.598 33.641 1.00 79.88 94 ILE A O 1
ATOM 752 N N . ASP A 1 95 ? -27.367 5.090 33.197 1.00 81.38 95 ASP A N 1
ATOM 753 C CA . ASP A 1 95 ? -27.512 4.157 34.317 1.00 81.38 95 ASP A CA 1
ATOM 754 C C . ASP A 1 95 ? -26.649 2.901 34.097 1.00 81.38 95 ASP A C 1
ATOM 756 O O . ASP A 1 95 ? -25.989 2.407 35.017 1.00 81.38 95 ASP A O 1
ATOM 760 N N . VAL A 1 96 ? -26.554 2.429 32.848 1.00 80.75 96 VAL A N 1
ATOM 761 C CA . VAL A 1 96 ? -25.676 1.307 32.468 1.00 80.75 96 VAL A CA 1
ATOM 762 C C . VAL A 1 96 ? -24.199 1.680 32.631 1.00 80.75 96 VAL A C 1
ATOM 764 O O . VAL A 1 96 ? -23.394 0.851 33.065 1.00 80.75 96 VAL A O 1
ATOM 767 N N . LEU A 1 97 ? -23.822 2.926 32.326 1.00 81.94 97 LEU A N 1
ATOM 768 C CA . LEU A 1 97 ? -22.465 3.421 32.573 1.00 81.94 97 LEU A CA 1
ATOM 769 C C . LEU A 1 97 ? -22.124 3.489 34.064 1.00 81.94 97 LEU A C 1
ATOM 771 O O . LEU A 1 97 ? -21.015 3.102 34.438 1.00 81.94 97 LEU A O 1
ATOM 775 N N . ASP A 1 98 ? -23.049 3.951 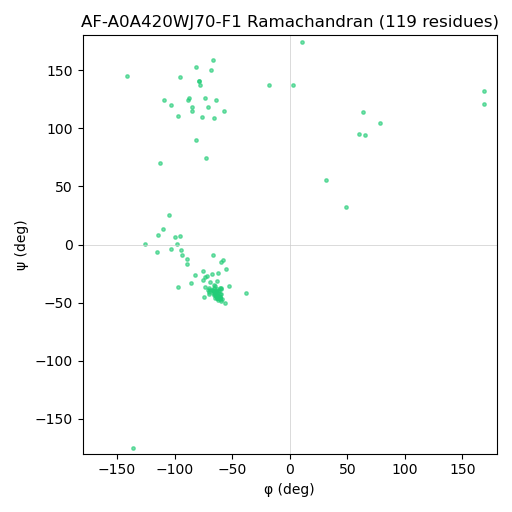34.911 1.00 83.38 98 ASP A N 1
ATOM 776 C CA . ASP A 1 98 ? -22.838 3.992 36.363 1.00 83.38 98 ASP A CA 1
ATOM 777 C C . ASP A 1 98 ? -22.606 2.577 36.908 1.00 83.38 98 ASP A C 1
ATOM 779 O O . ASP A 1 98 ? -21.616 2.329 37.604 1.00 83.38 98 ASP A O 1
ATOM 783 N N . GLN A 1 99 ? -23.423 1.611 36.475 1.00 82.44 99 GLN A N 1
ATOM 784 C CA . GLN A 1 99 ? -23.262 0.205 36.839 1.00 82.44 99 GLN A CA 1
ATOM 785 C C . GLN A 1 99 ? -21.906 -0.368 36.391 1.00 82.44 99 GLN A C 1
ATOM 787 O O . GLN A 1 99 ? -21.213 -1.000 37.191 1.00 82.44 99 GLN A O 1
ATOM 792 N N . LEU A 1 100 ? -21.479 -0.111 35.148 1.00 83.94 100 LEU A N 1
ATOM 793 C CA . LEU A 1 100 ? -20.173 -0.560 34.647 1.00 83.94 100 LEU A CA 1
ATOM 794 C C . LEU A 1 100 ? -19.003 0.118 35.370 1.00 83.94 100 LEU A C 1
ATOM 796 O O . LEU A 1 100 ? -17.974 -0.520 35.595 1.00 83.94 100 LEU A O 1
ATOM 800 N N . SER A 1 101 ? -19.142 1.386 35.760 1.00 86.50 101 SER A N 1
ATOM 801 C CA . SER A 1 101 ? -18.118 2.099 36.527 1.00 86.50 101 SER A CA 1
ATOM 802 C C . SER A 1 101 ? -17.930 1.490 37.920 1.00 86.50 101 SER A C 1
ATOM 804 O O . SER A 1 101 ? -16.798 1.293 38.368 1.00 86.50 101 SER A O 1
ATOM 806 N N . ARG A 1 102 ? -19.024 1.087 38.571 1.00 86.19 102 ARG A N 1
ATOM 807 C CA . ARG A 1 102 ? -18.991 0.409 39.870 1.00 86.19 102 ARG A CA 1
ATOM 808 C C . ARG A 1 102 ? -18.432 -1.004 39.750 1.00 86.19 102 ARG A C 1
ATOM 810 O O . ARG A 1 102 ? -17.610 -1.399 40.568 1.00 86.19 102 ARG A O 1
ATOM 817 N N . GLU A 1 103 ? -18.826 -1.749 38.717 1.00 87.00 103 GLU A N 1
ATOM 818 C CA . GLU A 1 103 ? -18.407 -3.143 38.526 1.00 87.00 103 GLU A CA 1
ATOM 819 C C . GLU A 1 103 ? -16.950 -3.271 38.055 1.00 87.00 103 GLU A C 1
ATOM 821 O O . GLU A 1 103 ? -16.208 -4.122 38.542 1.00 87.00 103 GLU A O 1
ATOM 826 N N . LYS A 1 104 ? -16.529 -2.456 37.079 1.00 88.06 104 LYS A N 1
ATOM 827 C CA . LYS A 1 104 ? -15.215 -2.591 36.425 1.00 88.06 104 LYS A CA 1
ATOM 828 C C . LYS A 1 104 ? -14.157 -1.662 36.993 1.00 88.06 104 LYS A C 1
ATOM 830 O O . LYS A 1 104 ? -12.988 -2.036 37.032 1.00 88.06 104 LYS A O 1
ATOM 835 N N . LEU A 1 105 ? -14.545 -0.448 37.374 1.00 86.62 105 LEU A N 1
ATOM 836 C CA . LEU A 1 105 ? -13.615 0.583 37.838 1.00 86.62 105 LEU A CA 1
ATOM 837 C C . LEU A 1 105 ? -13.644 0.740 39.363 1.00 86.62 105 LEU A C 1
ATOM 839 O O . LEU A 1 105 ? -12.854 1.522 39.889 1.00 86.62 105 LEU A O 1
ATOM 843 N N . PHE A 1 106 ? -14.528 0.011 40.062 1.00 83.56 106 PHE A N 1
ATOM 844 C CA . PHE A 1 106 ? -14.774 0.150 41.503 1.00 83.56 106 PHE A CA 1
ATOM 845 C C . PHE A 1 106 ? -14.995 1.614 41.912 1.00 83.56 106 PHE A C 1
ATOM 847 O O . PHE A 1 106 ? -14.612 2.045 43.001 1.00 83.56 106 PHE A O 1
ATOM 854 N N . TYR A 1 107 ? -15.579 2.396 41.001 1.00 84.12 107 TYR A N 1
ATOM 855 C CA . TYR A 1 107 ? -15.833 3.811 41.202 1.00 84.12 107 TYR A CA 1
ATOM 856 C C . TYR A 1 107 ? -17.057 3.993 42.104 1.00 84.12 107 TYR A C 1
ATOM 858 O O . TYR A 1 107 ? -18.055 3.292 41.963 1.00 84.12 107 TYR A O 1
ATOM 866 N N . SER A 1 108 ? -16.969 4.925 43.050 1.00 83.94 108 SER A N 1
ATOM 867 C CA . SER A 1 108 ? -18.045 5.291 43.972 1.00 83.94 108 SER A CA 1
ATOM 868 C C . SER A 1 108 ? -18.014 6.801 44.174 1.00 83.94 108 SER A C 1
ATOM 870 O O . SER A 1 108 ? -16.935 7.409 44.168 1.00 83.94 108 SER A O 1
ATOM 872 N N . TYR A 1 109 ? -19.180 7.430 44.326 1.00 82.81 109 TYR A N 1
ATOM 873 C CA . TYR A 1 109 ? -19.232 8.876 44.501 1.00 82.81 109 TYR A CA 1
ATOM 874 C C . TYR A 1 109 ? -18.629 9.290 45.855 1.00 82.81 109 TYR A C 1
ATOM 876 O O . TYR A 1 109 ? -18.774 8.576 46.845 1.00 82.81 109 TYR A O 1
ATOM 884 N N . PRO A 1 110 ? -18.040 10.499 45.974 1.00 81.25 110 PRO A N 1
ATOM 885 C CA . PRO A 1 110 ? -17.408 10.962 47.218 1.00 81.25 110 PRO A CA 1
ATOM 886 C C . PRO A 1 110 ? -18.322 11.003 48.458 1.00 81.25 110 PRO A C 1
ATOM 888 O O . PRO A 1 110 ? -17.837 11.214 49.566 1.00 81.25 110 PRO A O 1
ATOM 891 N N . LYS A 1 111 ? -19.643 10.881 48.277 1.00 83.56 111 LYS A N 1
ATOM 892 C CA . LYS A 1 111 ? -20.659 10.905 49.341 1.00 83.56 111 LYS A CA 1
ATOM 893 C C . LYS A 1 111 ? -21.397 9.569 49.508 1.00 83.56 111 LYS A C 1
ATOM 895 O O . LYS A 1 111 ? -22.381 9.528 50.241 1.00 83.56 111 LYS A O 1
ATOM 900 N N . GLU A 1 112 ? -20.965 8.503 48.839 1.00 80.19 112 GLU A N 1
ATOM 901 C CA . GLU A 1 112 ? -21.568 7.173 48.961 1.00 80.19 112 GLU A CA 1
ATOM 902 C C . GLU A 1 112 ? -20.838 6.297 49.983 1.00 80.19 112 GLU A C 1
ATOM 904 O O . GLU A 1 112 ? -19.617 6.349 50.129 1.00 80.19 112 GLU A O 1
ATOM 909 N N . LEU A 1 113 ? -21.608 5.474 50.698 1.00 80.69 113 LEU A N 1
ATOM 910 C CA . LEU A 1 113 ? -21.106 4.499 51.662 1.00 80.69 113 LEU A CA 1
ATOM 911 C C . LEU A 1 113 ? -21.018 3.122 50.992 1.00 80.69 113 LEU A C 1
ATOM 913 O O . LEU A 1 113 ? -22.044 2.498 50.730 1.00 80.69 113 LEU A O 1
ATOM 917 N N . THR A 1 114 ? -19.803 2.628 50.755 1.00 79.62 114 THR A N 1
ATOM 918 C CA . THR A 1 114 ? -19.583 1.264 50.248 1.00 79.62 114 THR A CA 1
ATOM 919 C C . THR A 1 114 ? -19.560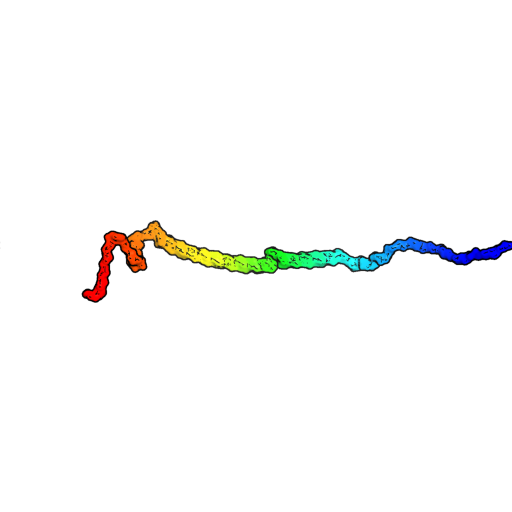 0.269 51.408 1.00 79.62 114 THR A C 1
ATOM 921 O O . THR A 1 114 ? -18.696 0.353 52.282 1.00 79.62 114 THR A O 1
ATOM 924 N N . ILE A 1 115 ? -20.494 -0.684 51.410 1.00 83.06 115 ILE A N 1
ATOM 925 C CA . ILE A 1 115 ? -20.561 -1.773 52.393 1.00 83.06 115 ILE A CA 1
ATOM 926 C C . ILE A 1 115 ? -20.033 -3.047 51.733 1.00 83.06 115 ILE A C 1
ATOM 928 O O . ILE A 1 115 ? -20.586 -3.506 50.737 1.00 83.06 115 ILE A O 1
ATOM 932 N N . TRP A 1 116 ? -18.971 -3.620 52.294 1.00 80.38 116 TRP A N 1
ATOM 933 C CA . TRP A 1 116 ? -18.430 -4.906 51.860 1.00 80.38 116 TRP A CA 1
ATOM 934 C C . TRP A 1 116 ? -19.131 -6.023 52.628 1.00 80.38 116 TRP A C 1
ATOM 936 O O . TRP A 1 116 ? -19.156 -6.002 53.858 1.00 80.38 116 TRP A O 1
ATOM 946 N N . LEU A 1 117 ? -19.727 -6.968 51.906 1.00 83.50 117 LEU A N 1
ATOM 947 C CA . LEU A 1 117 ? -20.331 -8.158 52.497 1.00 83.50 117 LEU A CA 1
ATOM 948 C C . LEU A 1 117 ? -19.250 -9.237 52.620 1.00 83.50 117 LEU A C 1
ATOM 950 O O . LEU A 1 117 ? -18.575 -9.546 51.638 1.00 83.50 117 LEU A O 1
ATOM 954 N N . ASP A 1 118 ? -19.076 -9.770 53.826 1.00 84.94 118 ASP A N 1
ATOM 955 C CA . ASP A 1 118 ? -18.209 -10.920 54.085 1.00 84.94 118 ASP A CA 1
ATOM 956 C C . ASP A 1 118 ? -18.906 -12.186 53.544 1.00 84.94 118 ASP A C 1
ATOM 958 O O . ASP A 1 118 ? -20.077 -12.397 53.873 1.00 84.94 118 ASP A O 1
ATOM 962 N N . PRO A 1 119 ? -18.271 -12.996 52.674 1.00 77.31 119 PRO A N 1
ATOM 963 C CA . PRO A 1 119 ? -18.902 -14.183 52.088 1.00 77.31 119 PRO A CA 1
ATOM 964 C C . PRO A 1 119 ? -19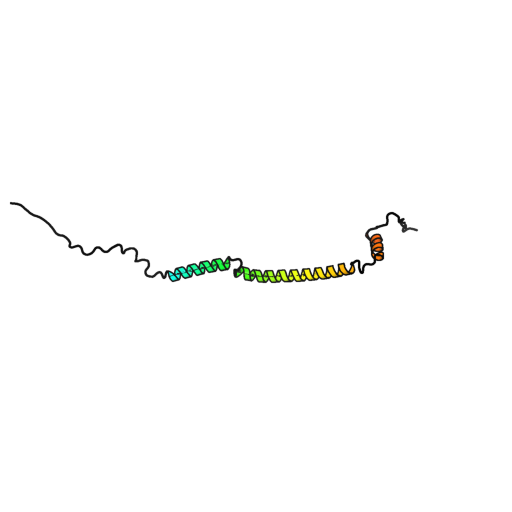.210 -15.312 53.088 1.00 77.31 119 PRO A C 1
ATOM 966 O O . PRO A 1 119 ? -19.888 -16.268 52.716 1.00 77.31 119 PRO A O 1
ATOM 969 N N . GLU A 1 120 ? -18.734 -15.222 54.330 1.00 71.94 120 GLU A N 1
ATOM 970 C CA . GLU A 1 120 ? -18.848 -16.268 55.355 1.00 71.94 120 GLU A CA 1
ATOM 971 C C . GLU A 1 120 ? -19.769 -15.805 56.506 1.00 71.94 120 GLU A C 1
ATOM 973 O O . GLU A 1 120 ? -19.316 -15.516 57.617 1.00 71.94 120 GLU A O 1
ATOM 978 N N . GLY A 1 121 ? -21.076 -15.707 56.235 1.00 56.56 121 GLY A N 1
ATOM 979 C CA . GLY A 1 121 ? -22.124 -15.406 57.222 1.00 56.56 121 GLY A CA 1
ATOM 980 C C . GLY A 1 121 ? -23.400 -16.193 56.978 1.00 56.56 121 GLY A C 1
ATOM 981 O O . GLY A 1 121 ? -24.035 -15.947 55.929 1.00 56.56 121 GLY A O 1
#

Sequence (121 aa):
MRYTPQMNEVHSSQFAPIAIVSGFFRNVRWPVLAICTLYVYLAFHALSGSQGVVNWVNNDTRAEILQSRLDNLTLQKQVLEAKVEALSVEQLDIDVLDQLSREKLFYSYPKELTIWLDPEG

pLDDT: mean 74.27, std 13.71, range [41.56, 93.56]

Solvent-accessible surface area (backbone atoms only — not comparable to full-atom values): 7824 Å² total; per-residue (Å²): 136,86,82,88,90,83,82,90,82,80,90,78,80,74,95,76,78,91,74,79,79,70,74,81,63,80,78,64,60,58,68,57,56,52,50,51,52,50,51,52,52,48,52,51,48,42,60,73,37,93,83,6,67,66,43,54,63,51,45,55,57,50,50,54,53,50,48,56,50,50,54,52,51,50,53,53,47,52,56,49,49,54,52,47,55,68,62,26,76,92,75,42,59,66,67,61,49,53,52,48,34,38,73,75,65,68,53,74,60,98,87,63,86,88,82,85,81,75,92,87,123

Foldseek 3Di:
DDDDDDDDDDPDDDDDDDPPPPPPPPPPPVVVVVVVVVVVVVLVCLCVDCNHPVVVVVVVVVVVVVVVVVVVVVVVVVVVVVVVVCVDPVNDDVVVVVVCCCVPVVDDDPPDDDDDDDPPD

Radius of gyration: 49.54 Å; Cα contacts (8 Å, |Δi|>4): 19; chains: 1; bounding box: 117×50×129 Å

Mean predicted aligned error: 19.14 Å

Secondary structure (DSSP, 8-state):
-------------------SSSSTTSS--HHHHHHHHHHHHHHHHHHHSTTSHHHHHHHHHHHHHHHHHHHHHHHHHHHHHHHHHHTSTTT--HHHHHHHHHHHH----TT--PPPPPS--

Organism: NCBI:txid568099